Protein AF-A0A931WZ45-F1 (afdb_monomer_lite)

pLDDT: mean 87.91, std 11.82, range [38.56, 97.38]

Foldseek 3Di:
DVVVVVLLVVLLVVLLPQDDDVCLVVLQVQLVCCVVPVDFPQADDPDPPPRGDGHPDGDHPRSVVNNVQCVPPNSSSVSNVRSVVRSVVLVVVLVVDDDDNPVSSVVVVVVVVVPPDDP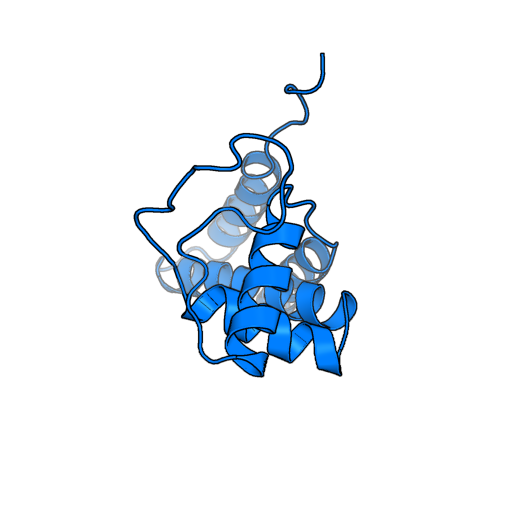PPPD

Structure (mmCIF, N/CA/C/O backbone):
data_AF-A0A931WZ45-F1
#
_entry.id   AF-A0A931WZ45-F1
#
loop_
_atom_site.group_PDB
_atom_site.id
_atom_site.type_symbol
_atom_site.label_atom_id
_atom_site.label_alt_id
_atom_site.label_comp_id
_atom_site.label_asym_id
_atom_site.label_entity_id
_atom_site.label_seq_id
_atom_site.pdbx_PDB_ins_code
_atom_site.Cartn_x
_atom_site.Cartn_y
_atom_site.Cartn_z
_atom_site.occupancy
_atom_site.B_iso_or_equiv
_atom_site.auth_seq_id
_atom_site.auth_comp_id
_atom_site.auth_asym_id
_atom_site.auth_atom_id
_atom_site.pdbx_PDB_model_num
ATOM 1 N N . MET A 1 1 ? -22.647 -7.061 16.551 1.00 80.38 1 MET A N 1
ATOM 2 C CA . MET A 1 1 ? -22.006 -7.680 15.366 1.00 80.38 1 MET A CA 1
ATOM 3 C C . MET A 1 1 ? -22.100 -6.755 14.156 1.00 80.38 1 MET A C 1
ATOM 5 O O . MET A 1 1 ? -21.060 -6.356 13.653 1.00 80.38 1 MET A O 1
ATOM 9 N N . ILE A 1 2 ? -23.307 -6.313 13.780 1.00 92.75 2 ILE A N 1
ATOM 10 C CA . ILE A 1 2 ? -23.542 -5.454 12.604 1.00 92.75 2 ILE A CA 1
ATOM 11 C C . ILE A 1 2 ? -22.763 -4.126 12.627 1.00 92.75 2 ILE A C 1
ATOM 13 O O . ILE A 1 2 ? -22.154 -3.758 11.635 1.00 92.75 2 ILE A O 1
ATOM 17 N N . GLN A 1 3 ? -22.663 -3.464 13.786 1.00 92.31 3 GLN A N 1
ATOM 18 C CA . GLN A 1 3 ? -21.912 -2.207 13.933 1.00 92.31 3 GLN A CA 1
ATOM 19 C C . GLN A 1 3 ? -20.423 -2.351 13.586 1.00 92.31 3 GLN A C 1
ATOM 21 O O . GLN A 1 3 ? -19.854 -1.470 12.959 1.00 92.31 3 GLN A O 1
ATOM 26 N N . LYS A 1 4 ? -19.792 -3.474 13.963 1.00 93.19 4 LYS A N 1
ATOM 27 C CA . LYS A 1 4 ? -18.379 -3.739 13.648 1.00 93.19 4 LYS A CA 1
ATOM 28 C C . LYS A 1 4 ? -18.185 -3.954 12.150 1.00 93.19 4 LYS A C 1
ATOM 30 O O . LYS A 1 4 ? -17.220 -3.457 11.589 1.00 93.19 4 LYS A O 1
ATOM 35 N N . PHE A 1 5 ? -19.116 -4.669 11.520 1.00 95.56 5 PHE A N 1
ATOM 36 C CA . PHE A 1 5 ? -19.101 -4.884 10.079 1.00 95.56 5 PHE A CA 1
ATOM 37 C C . PHE A 1 5 ? -19.230 -3.559 9.318 1.00 95.56 5 PHE A C 1
ATOM 39 O O . PHE A 1 5 ? -18.404 -3.273 8.461 1.00 95.56 5 PHE A O 1
ATOM 46 N N . LEU A 1 6 ? -20.198 -2.716 9.696 1.00 95.94 6 LEU A N 1
ATOM 47 C CA . LEU A 1 6 ? -20.370 -1.386 9.104 1.00 95.94 6 LEU A CA 1
ATOM 48 C C . LEU A 1 6 ? -19.137 -0.499 9.314 1.00 95.94 6 LEU A C 1
ATOM 50 O O . LEU A 1 6 ? -18.712 0.181 8.390 1.00 95.94 6 LEU A O 1
ATOM 54 N N . PHE A 1 7 ? -18.537 -0.542 10.504 1.00 95.94 7 PHE A N 1
ATOM 55 C CA . PHE A 1 7 ? -17.328 0.214 10.823 1.00 95.94 7 PHE A CA 1
ATOM 56 C C . PHE A 1 7 ? -16.133 -0.183 9.942 1.00 95.94 7 PHE A C 1
ATOM 58 O O . PHE A 1 7 ? -15.513 0.685 9.333 1.00 95.94 7 PHE A O 1
ATOM 65 N N . PHE A 1 8 ? -15.826 -1.478 9.815 1.00 96.94 8 PHE A N 1
ATOM 66 C CA . PHE A 1 8 ? -14.728 -1.922 8.947 1.00 96.94 8 PHE A CA 1
ATOM 67 C C . PHE A 1 8 ? -15.046 -1.744 7.459 1.00 96.94 8 PHE A C 1
ATOM 69 O O . PHE A 1 8 ? -14.149 -1.411 6.691 1.00 96.94 8 PHE A O 1
ATOM 76 N N . GLY A 1 9 ? -16.312 -1.896 7.058 1.00 96.88 9 GLY A N 1
ATOM 77 C CA . GLY A 1 9 ? -16.761 -1.581 5.702 1.00 96.88 9 GLY A CA 1
ATOM 78 C C . GLY A 1 9 ? -16.565 -0.104 5.356 1.00 96.88 9 GLY A C 1
ATOM 79 O O . GLY A 1 9 ? -16.106 0.211 4.263 1.00 96.88 9 GLY A O 1
ATOM 80 N N . LEU A 1 10 ? -16.830 0.802 6.302 1.00 95.88 10 LEU A N 1
ATOM 81 C CA . LEU A 1 10 ? -16.571 2.230 6.132 1.00 95.88 10 LEU A CA 1
ATOM 82 C C . LEU A 1 10 ? -15.074 2.519 5.966 1.00 95.88 10 LEU A C 1
ATOM 84 O O . LEU A 1 10 ? -14.706 3.231 5.038 1.00 95.88 10 LEU A O 1
ATOM 88 N N . ILE A 1 11 ? -14.216 1.944 6.818 1.00 95.31 11 ILE A N 1
ATOM 89 C CA . ILE A 1 11 ? -12.753 2.084 6.688 1.00 95.31 11 ILE A CA 1
ATOM 90 C C . ILE A 1 11 ? -12.299 1.601 5.309 1.00 95.31 11 ILE A C 1
ATOM 92 O O . ILE A 1 11 ? -11.579 2.316 4.617 1.00 95.31 11 ILE A O 1
ATOM 96 N N . PHE A 1 12 ? -12.773 0.432 4.879 1.00 96.50 12 PHE A N 1
ATOM 97 C CA . PHE A 1 12 ? -12.445 -0.109 3.567 1.00 96.50 12 PHE A CA 1
ATOM 98 C C . PHE A 1 12 ? -12.830 0.856 2.441 1.00 96.50 12 PHE A C 1
ATOM 100 O O . PHE A 1 12 ? -11.998 1.160 1.596 1.00 96.50 12 PHE A O 1
ATOM 107 N N . VAL A 1 13 ? -14.059 1.383 2.448 1.00 95.25 13 VAL A N 1
ATOM 108 C CA . VAL A 1 13 ? -14.534 2.318 1.414 1.00 95.25 13 VAL A CA 1
ATOM 109 C C . VAL A 1 13 ? -13.732 3.623 1.409 1.00 95.25 13 VAL A C 1
ATOM 111 O O . VAL A 1 13 ? -13.420 4.123 0.333 1.00 95.25 13 VAL A O 1
ATOM 114 N N . ILE A 1 14 ? -13.352 4.154 2.576 1.00 92.75 14 ILE A N 1
ATOM 115 C CA . ILE A 1 14 ? -12.521 5.368 2.672 1.00 92.75 14 ILE A CA 1
ATOM 116 C C . ILE A 1 14 ? -11.150 5.146 2.016 1.00 92.75 14 ILE A C 1
ATOM 118 O O . ILE A 1 14 ? -10.708 5.972 1.220 1.00 92.75 14 ILE A O 1
ATOM 122 N N . PHE A 1 15 ? -10.493 4.020 2.309 1.00 92.38 15 PHE A N 1
ATOM 123 C CA . PHE A 1 15 ? -9.153 3.705 1.789 1.00 92.38 15 PHE A CA 1
ATOM 124 C C . PHE A 1 15 ? -9.152 3.023 0.410 1.00 92.38 15 PHE A C 1
ATOM 126 O O . PHE A 1 15 ? -8.080 2.750 -0.137 1.00 92.38 15 PHE A O 1
ATOM 133 N N . LEU A 1 16 ? -10.335 2.784 -0.167 1.00 93.94 16 LEU A N 1
ATOM 134 C CA . LEU A 1 16 ? -10.523 2.407 -1.571 1.00 93.94 16 LEU A CA 1
ATOM 135 C C . LEU A 1 16 ? -10.387 3.618 -2.510 1.00 93.94 16 LEU A C 1
ATOM 137 O O . LEU A 1 16 ? -10.434 3.484 -3.727 1.00 93.94 16 LEU A O 1
ATOM 141 N N . LEU A 1 17 ? -10.222 4.829 -1.980 1.00 82.69 17 LEU A N 1
ATOM 142 C CA . LEU A 1 17 ? -9.789 5.955 -2.797 1.00 82.69 17 LEU A CA 1
ATOM 143 C C . LEU A 1 17 ? -8.280 5.822 -3.067 1.00 82.69 17 LEU A C 1
ATOM 145 O O . LEU A 1 17 ? -7.523 5.496 -2.149 1.00 82.69 17 LEU A O 1
ATOM 149 N N . PRO A 1 18 ? -7.817 6.019 -4.314 1.00 74.12 18 PRO A N 1
ATOM 150 C CA . PRO A 1 18 ? -6.406 5.870 -4.644 1.00 74.12 18 PRO A CA 1
ATOM 151 C C . PRO A 1 18 ? -5.568 6.907 -3.888 1.00 74.12 18 PRO A C 1
ATOM 153 O O . PRO A 1 18 ? -5.799 8.109 -4.006 1.00 74.12 18 PRO A O 1
ATOM 156 N N . ALA A 1 19 ? -4.587 6.430 -3.121 1.00 71.50 19 ALA A N 1
ATOM 157 C CA . ALA A 1 19 ? -3.611 7.290 -2.471 1.00 71.50 19 ALA A CA 1
ATOM 158 C C . ALA A 1 19 ? -2.649 7.875 -3.515 1.00 71.50 19 ALA A C 1
ATOM 160 O O . ALA A 1 19 ? -2.146 7.161 -4.384 1.00 71.50 19 ALA A O 1
ATOM 161 N N . THR A 1 20 ? -2.386 9.175 -3.418 1.00 78.88 20 THR A N 1
ATOM 162 C CA . THR A 1 20 ? -1.348 9.853 -4.197 1.00 78.88 20 THR A CA 1
ATOM 163 C C . THR A 1 20 ? -0.021 9.736 -3.463 1.00 78.88 20 THR A C 1
ATOM 165 O O . THR A 1 20 ? 0.280 10.544 -2.590 1.00 78.88 20 THR A O 1
ATOM 168 N N . ASP A 1 21 ? 0.752 8.713 -3.808 1.00 81.88 21 ASP A N 1
ATOM 169 C CA . ASP A 1 21 ? 2.142 8.568 -3.378 1.00 81.88 21 ASP A CA 1
ATOM 170 C C . ASP A 1 21 ? 3.064 9.084 -4.503 1.00 81.88 21 ASP A C 1
ATOM 172 O O . ASP A 1 21 ? 3.019 8.540 -5.614 1.00 81.88 21 ASP A O 1
ATOM 176 N N . PRO A 1 22 ? 3.873 10.137 -4.264 1.00 83.62 22 PRO A N 1
ATOM 177 C CA . PRO A 1 22 ? 4.786 10.673 -5.273 1.00 83.62 22 PRO A CA 1
ATOM 178 C C . PRO A 1 22 ? 5.851 9.658 -5.718 1.00 83.62 22 PRO A C 1
ATOM 180 O O . PRO A 1 22 ? 6.286 9.706 -6.871 1.00 83.62 22 PRO A O 1
ATOM 183 N N . ASP A 1 23 ? 6.211 8.698 -4.863 1.00 85.81 23 ASP A N 1
ATOM 184 C CA . ASP A 1 23 ? 7.208 7.666 -5.159 1.00 85.81 23 ASP A CA 1
ATOM 185 C C . ASP A 1 23 ? 6.593 6.406 -5.789 1.00 85.81 23 ASP A C 1
ATOM 187 O O . ASP A 1 23 ? 7.319 5.499 -6.212 1.00 85.81 23 ASP A O 1
ATOM 191 N N . PHE A 1 24 ? 5.264 6.341 -5.933 1.00 89.25 24 PHE A N 1
ATOM 192 C CA . PHE A 1 24 ? 4.568 5.166 -6.467 1.00 89.25 24 PHE A CA 1
ATOM 193 C C . PHE A 1 24 ? 5.131 4.707 -7.818 1.00 89.25 24 PHE A C 1
ATOM 195 O O . PHE A 1 24 ? 5.374 3.517 -8.033 1.00 89.25 24 PHE A O 1
ATOM 202 N N . GLY A 1 25 ? 5.367 5.655 -8.732 1.00 90.25 25 GLY A N 1
ATOM 203 C CA . GLY A 1 25 ? 5.898 5.354 -10.061 1.00 90.25 25 GLY A CA 1
ATOM 204 C C . GLY A 1 25 ? 7.269 4.679 -10.002 1.00 90.25 25 GLY A C 1
ATOM 205 O O . GLY A 1 25 ? 7.530 3.749 -10.768 1.00 90.25 25 GLY A O 1
ATOM 206 N N . TRP A 1 26 ? 8.111 5.093 -9.053 1.00 89.81 26 TRP A N 1
ATOM 207 C CA . TRP A 1 26 ? 9.421 4.495 -8.814 1.00 89.81 26 TRP A CA 1
ATOM 208 C C . TRP A 1 26 ? 9.294 3.047 -8.337 1.00 89.81 26 TRP A C 1
ATOM 210 O O . TRP A 1 26 ? 9.901 2.139 -8.910 1.00 89.81 26 TRP A O 1
ATOM 220 N N . GLN A 1 27 ? 8.449 2.819 -7.329 1.00 91.12 27 GLN A N 1
ATOM 221 C CA . GLN A 1 27 ? 8.216 1.498 -6.741 1.00 91.12 27 GLN A CA 1
ATOM 222 C C . GLN A 1 27 ? 7.631 0.525 -7.775 1.00 91.12 27 GLN A C 1
ATOM 224 O O . GLN A 1 27 ? 8.105 -0.605 -7.908 1.00 91.12 27 GLN A O 1
ATOM 229 N N . LEU A 1 28 ? 6.656 0.974 -8.572 1.00 93.38 28 LEU A N 1
ATOM 230 C CA . LEU A 1 28 ? 6.041 0.157 -9.616 1.00 93.38 28 LEU A CA 1
ATOM 231 C C . LEU A 1 28 ? 7.049 -0.238 -10.704 1.00 93.38 28 LEU A C 1
ATOM 233 O O . LEU A 1 28 ? 7.152 -1.416 -11.054 1.00 93.38 28 LEU A O 1
ATOM 237 N N . ARG A 1 29 ? 7.817 0.730 -11.226 1.00 92.50 29 ARG A N 1
ATOM 238 C CA . ARG A 1 29 ? 8.847 0.469 -12.246 1.00 92.50 29 ARG A CA 1
ATOM 239 C C . ARG A 1 29 ? 9.927 -0.462 -11.731 1.00 92.50 29 ARG A C 1
ATOM 241 O O . ARG A 1 29 ? 10.367 -1.346 -12.465 1.00 92.50 29 ARG A O 1
ATOM 248 N N . CYS A 1 30 ? 10.307 -0.308 -10.468 1.00 92.25 30 CYS A N 1
ATOM 249 C CA . CYS A 1 30 ? 11.287 -1.187 -9.869 1.00 92.25 30 CYS A CA 1
ATOM 250 C C . CYS A 1 30 ? 10.807 -2.644 -9.801 1.00 92.25 30 CYS A C 1
ATOM 252 O O . CYS A 1 30 ? 11.530 -3.558 -10.201 1.00 92.25 30 CYS A O 1
ATOM 254 N N . GLY A 1 31 ? 9.565 -2.868 -9.362 1.00 93.69 31 GLY A N 1
ATOM 255 C CA . GLY A 1 31 ? 8.970 -4.203 -9.328 1.00 93.69 31 GLY A CA 1
ATOM 256 C C . GLY A 1 31 ? 8.909 -4.850 -1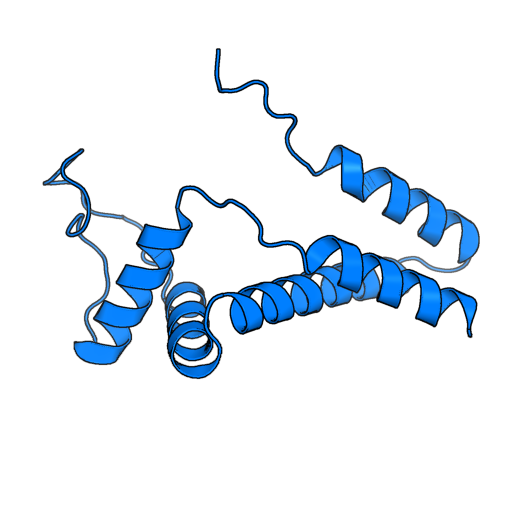0.712 1.00 93.69 31 GLY A C 1
ATOM 257 O O . GLY A 1 31 ? 9.286 -6.009 -10.867 1.00 93.69 31 GLY A O 1
ATOM 258 N N . GLN A 1 32 ? 8.518 -4.082 -11.734 1.00 94.62 32 GLN A N 1
ATOM 259 C CA . GLN A 1 32 ? 8.500 -4.540 -13.128 1.00 94.62 32 GLN A CA 1
ATOM 260 C C . GLN A 1 32 ? 9.899 -4.903 -13.642 1.00 94.62 32 GLN A C 1
ATOM 262 O O . GLN A 1 32 ? 10.076 -5.948 -14.272 1.00 94.62 32 GLN A O 1
ATOM 267 N N . GLN A 1 33 ? 10.912 -4.077 -13.360 1.00 93.06 33 GLN A N 1
ATOM 268 C CA . GLN A 1 33 ? 12.296 -4.383 -13.733 1.00 93.06 33 GLN A CA 1
ATOM 269 C C . GLN A 1 33 ? 12.774 -5.671 -13.058 1.00 93.06 33 GLN A C 1
ATOM 271 O O . GLN A 1 33 ? 13.382 -6.517 -13.713 1.00 93.06 33 GLN A O 1
ATOM 276 N N . PHE A 1 34 ? 12.468 -5.859 -11.774 1.00 93.12 34 PHE A N 1
ATOM 277 C CA . PHE A 1 34 ? 12.841 -7.076 -11.061 1.00 93.12 34 PHE A CA 1
ATOM 278 C C . PHE A 1 34 ? 12.150 -8.316 -11.641 1.00 93.12 34 PHE A C 1
ATOM 280 O O . PHE A 1 34 ? 12.813 -9.317 -11.898 1.00 93.12 34 PHE A O 1
ATOM 287 N N . LEU A 1 35 ? 10.843 -8.252 -11.911 1.00 94.06 35 LEU A N 1
ATOM 288 C CA . LEU A 1 35 ? 10.093 -9.366 -12.505 1.00 94.06 35 LEU A CA 1
ATOM 289 C C . LEU A 1 35 ? 10.597 -9.746 -13.905 1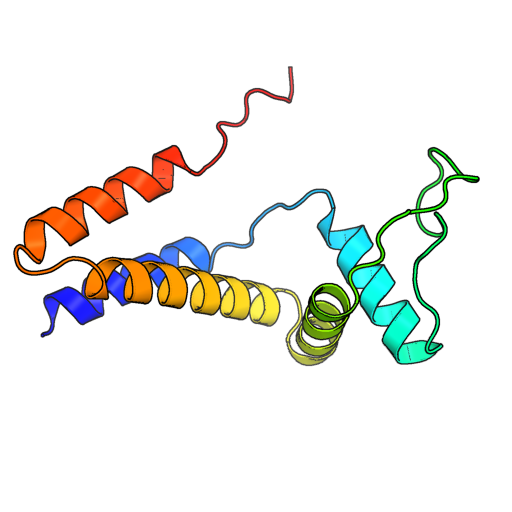.00 94.06 35 LEU A C 1
ATOM 291 O O . LEU A 1 35 ? 10.553 -10.917 -14.272 1.00 94.06 35 LEU A O 1
ATOM 295 N N . THR A 1 36 ? 11.086 -8.773 -14.679 1.00 94.19 36 THR A N 1
ATOM 296 C CA . THR A 1 36 ? 11.562 -8.995 -16.055 1.00 94.19 36 THR A CA 1
ATOM 297 C C . THR A 1 36 ? 13.031 -9.400 -16.142 1.00 94.19 36 THR A C 1
ATOM 299 O O . THR A 1 36 ? 13.390 -10.194 -17.007 1.00 94.19 36 THR A O 1
ATOM 302 N N . THR A 1 37 ? 13.893 -8.871 -15.270 1.00 93.19 37 THR A N 1
ATOM 303 C CA . THR A 1 37 ? 15.357 -9.027 -15.379 1.00 93.19 37 THR A CA 1
ATOM 304 C C . THR A 1 37 ? 15.999 -9.767 -14.206 1.00 93.19 37 THR A C 1
ATOM 306 O O . THR A 1 37 ? 17.161 -10.156 -14.294 1.00 93.19 37 THR A O 1
ATOM 309 N N . GLY A 1 38 ? 15.289 -9.922 -13.085 1.00 89.94 38 GLY A N 1
ATOM 310 C CA . GLY A 1 38 ? 15.842 -10.389 -11.810 1.00 89.94 38 GLY A CA 1
ATOM 311 C C . GLY A 1 38 ? 16.784 -9.390 -11.127 1.00 89.94 38 GLY A C 1
ATOM 312 O O . GLY A 1 38 ? 17.325 -9.690 -10.063 1.00 89.94 38 GLY A O 1
ATOM 313 N N . GLN A 1 39 ? 17.004 -8.208 -11.715 1.00 87.56 39 GLN A N 1
ATOM 314 C CA . GLN A 1 39 ? 17.916 -7.206 -11.175 1.00 87.56 39 GLN A CA 1
ATOM 315 C C . GLN A 1 39 ? 17.227 -6.310 -10.152 1.00 87.56 39 GLN A C 1
ATOM 317 O O . GLN A 1 39 ? 16.098 -5.855 -10.329 1.00 87.56 39 GLN A O 1
ATOM 322 N N . ILE A 1 40 ? 17.962 -6.023 -9.086 1.00 87.00 40 ILE A N 1
ATOM 323 C CA . ILE A 1 40 ? 17.547 -5.133 -8.011 1.00 87.00 40 ILE A CA 1
ATOM 324 C C . ILE A 1 40 ? 17.750 -3.673 -8.446 1.00 87.00 40 ILE A C 1
ATOM 326 O O . ILE A 1 40 ? 18.791 -3.335 -9.013 1.00 87.00 40 ILE A O 1
ATOM 330 N N . CYS A 1 41 ? 16.803 -2.783 -8.134 1.00 86.94 41 CYS A N 1
ATOM 331 C CA . CYS A 1 41 ? 16.903 -1.350 -8.445 1.00 86.94 41 CYS A CA 1
ATOM 332 C C . CYS A 1 41 ? 17.825 -0.621 -7.464 1.00 86.94 41 CYS A C 1
ATOM 334 O O . CYS A 1 41 ? 17.389 0.165 -6.627 1.00 86.94 41 CYS A O 1
ATOM 336 N N . ALA A 1 42 ? 19.118 -0.909 -7.554 1.00 85.94 42 ALA A N 1
ATOM 337 C CA . ALA A 1 42 ? 20.136 -0.262 -6.736 1.00 85.94 42 ALA A CA 1
ATOM 338 C C . ALA A 1 42 ? 20.588 1.090 -7.310 1.00 85.94 42 ALA A C 1
ATOM 340 O O . ALA A 1 42 ? 21.205 1.873 -6.602 1.00 85.94 42 ALA A O 1
ATOM 341 N N . LYS A 1 43 ? 20.299 1.388 -8.583 1.00 86.94 43 LYS A N 1
ATOM 342 C CA . LYS A 1 43 ? 20.747 2.614 -9.260 1.00 86.94 43 LYS A CA 1
ATOM 343 C C . LYS A 1 43 ? 19.567 3.440 -9.738 1.00 86.94 43 LYS A C 1
ATOM 345 O O . LYS A 1 43 ? 18.509 2.895 -10.051 1.00 86.94 43 LYS A O 1
ATOM 350 N N . ASN A 1 44 ? 19.760 4.750 -9.815 1.00 86.19 44 ASN A N 1
ATOM 351 C CA . ASN A 1 44 ? 18.757 5.645 -10.361 1.00 86.19 44 ASN A CA 1
ATOM 352 C C . ASN A 1 44 ? 18.670 5.528 -11.894 1.00 86.19 44 ASN A C 1
ATOM 354 O O . ASN A 1 44 ? 19.443 6.146 -12.618 1.00 86.19 44 ASN A O 1
ATOM 358 N N . THR A 1 45 ? 17.735 4.714 -12.384 1.00 84.75 45 THR A N 1
ATOM 359 C CA . THR A 1 45 ? 17.524 4.471 -13.822 1.00 84.75 45 THR A CA 1
ATOM 360 C C . THR A 1 45 ? 16.275 5.144 -14.389 1.00 84.75 45 THR A C 1
ATOM 362 O O . THR A 1 45 ? 16.158 5.246 -15.609 1.00 84.75 45 THR A O 1
ATOM 365 N N . PHE A 1 46 ? 15.337 5.594 -13.545 1.00 86.56 46 PHE A N 1
ATOM 366 C CA . PHE A 1 46 ? 14.038 6.114 -13.999 1.00 86.56 46 PHE A CA 1
ATOM 367 C C . PHE A 1 46 ? 13.890 7.637 -13.890 1.00 86.56 46 PHE A C 1
ATOM 369 O O . PHE A 1 46 ? 12.904 8.176 -14.389 1.00 86.56 46 PHE A O 1
ATOM 376 N N . SER A 1 47 ? 14.833 8.338 -13.251 1.00 85.12 47 SER A N 1
ATOM 377 C CA . SER A 1 47 ? 14.780 9.790 -13.063 1.00 85.12 47 SER A CA 1
ATOM 378 C C . SER A 1 47 ? 1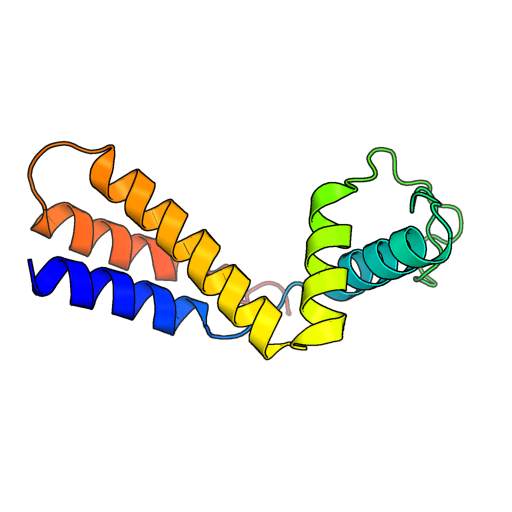5.984 10.479 -13.693 1.00 85.12 47 SER A C 1
ATOM 380 O O . SER A 1 47 ? 17.094 9.954 -13.706 1.00 85.12 47 SER A O 1
ATOM 382 N N . VAL A 1 48 ? 15.756 11.694 -14.197 1.00 87.12 48 VAL A N 1
ATOM 383 C CA . VAL A 1 48 ? 16.813 12.577 -14.717 1.00 87.12 48 VAL A CA 1
ATOM 384 C C . VAL A 1 48 ? 17.565 13.268 -13.573 1.00 87.12 48 VAL A C 1
ATOM 386 O O . VAL A 1 48 ? 18.728 13.641 -13.718 1.00 87.12 48 VAL A O 1
ATOM 389 N N . LEU A 1 49 ? 16.915 13.442 -12.420 1.00 88.00 49 LEU A N 1
ATOM 390 C CA . LEU A 1 49 ? 17.526 14.049 -11.240 1.00 88.00 49 LEU A CA 1
ATOM 391 C C . LEU A 1 49 ? 18.428 13.026 -10.558 1.00 88.00 49 LEU A C 1
ATOM 393 O O . LEU A 1 49 ? 17.993 11.902 -10.353 1.00 88.00 49 LEU A O 1
ATOM 397 N N . LEU A 1 50 ? 19.640 13.424 -10.159 1.00 86.69 50 LEU A N 1
ATOM 398 C CA . LEU A 1 50 ? 20.620 12.568 -9.468 1.00 86.69 50 LEU A CA 1
ATOM 399 C C . LEU A 1 50 ? 20.982 11.272 -10.241 1.00 86.69 50 LEU A C 1
ATOM 401 O O . LEU A 1 50 ? 20.878 10.176 -9.687 1.00 86.69 50 LEU A O 1
ATOM 405 N N . PRO A 1 51 ? 21.444 11.360 -11.503 1.00 84.94 51 PRO A N 1
ATOM 406 C CA . PRO A 1 51 ? 21.609 10.199 -12.391 1.00 84.94 51 PRO A CA 1
ATOM 407 C C . PRO A 1 51 ? 22.642 9.166 -11.905 1.00 84.94 51 PRO A C 1
ATOM 409 O O . PRO A 1 51 ? 22.571 7.999 -12.268 1.00 84.94 51 PRO A O 1
ATOM 412 N N . ASN A 1 52 ? 23.590 9.579 -11.059 1.00 87.19 52 ASN A N 1
ATOM 413 C CA . ASN A 1 52 ? 24.633 8.705 -10.510 1.00 87.19 52 ASN A CA 1
ATOM 414 C C . ASN A 1 52 ? 24.320 8.221 -9.085 1.00 87.19 52 ASN A C 1
ATOM 416 O O . ASN A 1 52 ? 25.209 7.725 -8.397 1.00 87.19 52 ASN A O 1
ATOM 420 N N . TYR A 1 53 ? 23.089 8.420 -8.609 1.00 85.88 53 TYR A N 1
ATOM 421 C CA . TYR A 1 53 ? 22.707 8.028 -7.260 1.00 85.88 53 TYR A CA 1
ATOM 422 C C . TYR A 1 53 ? 22.500 6.516 -7.153 1.00 85.88 53 TYR A C 1
ATOM 424 O O . TYR A 1 53 ? 21.792 5.908 -7.964 1.00 85.88 53 TYR A O 1
ATOM 432 N N . GLU A 1 54 ? 23.102 5.927 -6.122 1.00 85.56 54 GLU A N 1
ATOM 433 C CA . GLU A 1 54 ? 22.924 4.528 -5.753 1.00 85.56 54 GLU A CA 1
ATOM 434 C C . GLU A 1 54 ? 22.119 4.437 -4.453 1.00 85.56 54 GLU A C 1
ATOM 436 O O . GLU A 1 54 ? 22.456 5.042 -3.435 1.00 85.56 54 GLU A O 1
ATOM 441 N N . TRP A 1 55 ? 21.029 3.678 -4.499 1.00 78.81 55 TRP A N 1
ATOM 442 C CA . TRP A 1 55 ? 20.130 3.467 -3.378 1.00 78.81 55 TRP A CA 1
ATOM 443 C C . TRP A 1 55 ? 20.721 2.418 -2.439 1.00 78.81 55 TRP A C 1
ATOM 445 O O . TRP A 1 55 ? 20.863 1.250 -2.799 1.00 78.81 55 TRP A O 1
ATOM 455 N N . ALA A 1 56 ? 21.020 2.825 -1.206 1.00 71.69 56 ALA A N 1
ATOM 456 C CA . ALA A 1 56 ? 21.625 1.949 -0.204 1.00 71.69 56 ALA A CA 1
ATOM 457 C C . ALA A 1 56 ? 20.705 0.800 0.257 1.00 71.69 56 ALA A C 1
ATOM 459 O O . ALA A 1 56 ? 21.194 -0.197 0.787 1.00 71.69 56 ALA A O 1
ATOM 460 N N . TYR A 1 57 ? 19.384 0.928 0.080 1.00 70.25 57 TYR A N 1
ATOM 461 C CA . TYR A 1 57 ? 18.406 -0.032 0.595 1.00 70.25 57 TYR A CA 1
ATOM 462 C C . TYR A 1 57 ? 17.319 -0.376 -0.434 1.00 70.25 57 TYR A C 1
ATOM 464 O O . TYR A 1 57 ? 16.256 0.249 -0.459 1.00 70.25 57 TYR A O 1
ATOM 472 N N . PRO A 1 58 ? 17.554 -1.372 -1.299 1.00 68.06 58 PRO A N 1
ATOM 473 C CA . PRO A 1 58 ? 16.538 -1.817 -2.233 1.00 68.06 58 PRO A CA 1
ATOM 474 C C . PRO A 1 58 ? 15.538 -2.758 -1.547 1.00 68.06 58 PRO A C 1
ATOM 476 O O . PRO A 1 58 ? 15.819 -3.931 -1.296 1.00 68.06 58 PRO A O 1
ATOM 479 N N . ILE A 1 59 ? 14.340 -2.252 -1.254 1.00 70.81 59 ILE A N 1
ATOM 480 C CA . ILE A 1 59 ? 13.216 -3.077 -0.790 1.00 70.81 59 ILE A CA 1
ATOM 481 C C . ILE A 1 59 ? 12.662 -3.846 -1.987 1.00 70.81 59 ILE A C 1
ATOM 483 O O . ILE A 1 59 ? 12.194 -3.237 -2.938 1.00 70.81 59 ILE A O 1
ATOM 487 N N . LEU A 1 60 ? 12.676 -5.180 -1.941 1.00 80.50 60 LEU A N 1
ATOM 488 C CA . LEU A 1 60 ? 12.200 -6.007 -3.060 1.00 80.50 60 LEU A CA 1
ATOM 489 C C . LEU A 1 60 ? 10.740 -6.441 -2.936 1.00 80.50 60 LEU A C 1
ATOM 491 O O . LEU A 1 60 ? 10.012 -6.464 -3.922 1.00 80.50 60 LEU A O 1
ATOM 495 N N . VAL A 1 61 ? 10.292 -6.784 -1.728 1.00 90.38 61 VAL A N 1
ATOM 496 C CA . VAL A 1 61 ? 8.989 -7.442 -1.542 1.00 90.38 61 VAL A CA 1
ATOM 497 C C . VAL A 1 61 ? 7.832 -6.528 -1.942 1.00 90.38 61 VAL A C 1
ATOM 499 O O . VAL A 1 61 ? 6.941 -6.944 -2.678 1.00 90.38 61 VAL A O 1
ATOM 502 N N . TYR A 1 62 ? 7.858 -5.274 -1.491 1.00 90.81 62 TYR A N 1
ATOM 503 C CA . TYR A 1 62 ? 6.787 -4.319 -1.766 1.00 90.81 62 TYR A CA 1
ATOM 504 C C . TYR A 1 62 ? 6.659 -3.976 -3.267 1.00 90.81 62 TYR A C 1
ATOM 506 O O . TYR A 1 62 ? 5.575 -4.199 -3.812 1.00 90.81 62 TYR A O 1
ATOM 514 N N . PRO A 1 63 ? 7.730 -3.560 -3.979 1.00 92.38 63 PRO A N 1
ATOM 515 C CA . PRO A 1 63 ? 7.686 -3.334 -5.428 1.00 92.38 63 PRO A CA 1
ATOM 516 C C . PRO A 1 63 ? 7.162 -4.514 -6.238 1.00 92.38 63 PRO A C 1
ATOM 518 O O . PRO A 1 63 ? 6.361 -4.337 -7.153 1.00 92.38 63 PRO A O 1
ATOM 521 N N . VAL A 1 64 ? 7.592 -5.732 -5.899 1.00 94.31 64 VAL A N 1
ATOM 522 C CA . VAL A 1 64 ? 7.193 -6.941 -6.626 1.00 94.31 64 VAL 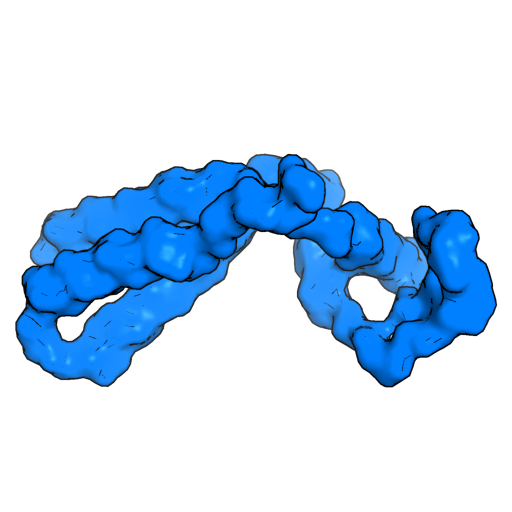A CA 1
ATOM 523 C C . VAL A 1 64 ? 5.702 -7.220 -6.459 1.00 94.31 64 VAL A C 1
ATOM 525 O O . VAL A 1 64 ? 5.016 -7.490 -7.444 1.00 94.31 64 VAL A O 1
ATOM 528 N N . ILE A 1 65 ? 5.175 -7.109 -5.236 1.00 95.31 65 ILE A N 1
ATOM 529 C CA . ILE A 1 65 ? 3.738 -7.277 -4.979 1.00 95.31 65 ILE A CA 1
ATOM 530 C C . ILE A 1 65 ? 2.930 -6.213 -5.731 1.00 95.31 65 ILE A C 1
ATOM 532 O O . ILE A 1 65 ? 1.930 -6.554 -6.367 1.00 95.31 65 ILE A O 1
ATOM 536 N N . LEU A 1 66 ? 3.376 -4.950 -5.706 1.00 94.69 66 LEU A N 1
ATOM 537 C CA . LEU A 1 66 ? 2.733 -3.873 -6.463 1.00 94.69 66 LEU A CA 1
ATOM 538 C C . LEU A 1 66 ? 2.682 -4.193 -7.960 1.00 94.69 66 LEU A C 1
ATOM 540 O O . LEU A 1 66 ? 1.612 -4.115 -8.560 1.00 94.69 66 LEU A O 1
ATOM 544 N N . ALA A 1 67 ? 3.809 -4.585 -8.556 1.00 95.75 67 ALA A N 1
ATOM 545 C CA . ALA A 1 67 ? 3.884 -4.887 -9.982 1.00 95.75 67 ALA A CA 1
ATOM 546 C C . ALA A 1 67 ? 2.959 -6.050 -10.377 1.00 95.75 67 ALA A C 1
ATOM 548 O O . ALA A 1 67 ? 2.171 -5.906 -11.311 1.00 95.75 67 ALA A O 1
ATOM 549 N N . LEU A 1 68 ? 2.962 -7.152 -9.617 1.00 96.94 68 LEU A N 1
ATOM 550 C CA . LEU A 1 68 ? 2.104 -8.315 -9.885 1.00 96.94 68 LEU A CA 1
ATOM 551 C C . LEU A 1 68 ? 0.607 -7.980 -9.845 1.00 96.94 68 LEU A C 1
ATOM 553 O O . LEU A 1 68 ? -0.172 -8.487 -10.655 1.00 96.94 68 LEU A O 1
ATOM 557 N N . ILE A 1 69 ? 0.190 -7.151 -8.887 1.00 97.12 69 ILE A N 1
ATOM 558 C CA . ILE A 1 69 ? -1.213 -6.740 -8.759 1.00 97.12 69 ILE A CA 1
ATOM 559 C C . ILE A 1 69 ? -1.572 -5.762 -9.872 1.00 97.12 69 ILE A C 1
ATOM 561 O O . ILE A 1 69 ? -2.628 -5.906 -10.491 1.00 97.12 69 ILE A O 1
ATOM 565 N N . PHE A 1 70 ? -0.694 -4.802 -10.157 1.00 96.06 70 PHE A N 1
ATOM 566 C CA . PHE A 1 70 ? -0.920 -3.806 -11.195 1.00 96.06 70 PHE A CA 1
ATOM 567 C C . PHE A 1 70 ? -1.057 -4.437 -12.585 1.00 96.06 70 PHE A C 1
ATOM 569 O O . PHE A 1 70 ? -1.973 -4.080 -13.321 1.00 96.06 70 PHE A O 1
ATOM 576 N N . GLU A 1 71 ? -0.218 -5.414 -12.931 1.00 96.19 71 GLU A N 1
ATOM 577 C CA . GLU A 1 71 ? -0.278 -6.104 -14.229 1.00 96.19 71 GLU A CA 1
ATOM 578 C C . GLU A 1 71 ? -1.607 -6.835 -14.466 1.00 96.19 71 GLU A C 1
ATOM 580 O O . GLU A 1 71 ? -2.053 -6.948 -15.606 1.00 96.19 71 GLU A O 1
ATOM 585 N N . ARG A 1 72 ? -2.259 -7.319 -13.401 1.00 96.88 72 ARG A N 1
ATOM 586 C CA . ARG A 1 72 ? -3.507 -8.096 -13.503 1.00 96.88 72 ARG A CA 1
ATOM 587 C C . ARG A 1 72 ? -4.771 -7.271 -13.292 1.00 96.88 72 ARG A C 1
ATOM 589 O O . ARG A 1 72 ? -5.798 -7.566 -13.894 1.00 96.88 72 ARG A O 1
ATOM 596 N N . PHE A 1 73 ? -4.714 -6.275 -12.414 1.00 96.38 73 PHE A N 1
ATOM 597 C CA . PHE A 1 73 ? -5.893 -5.573 -11.898 1.00 96.38 73 PHE A CA 1
ATOM 598 C C . PHE A 1 73 ? -5.788 -4.043 -11.999 1.00 96.38 73 PHE A C 1
ATOM 600 O O . PHE A 1 73 ? -6.723 -3.332 -11.622 1.00 96.38 73 PHE A O 1
ATOM 607 N N . GLY A 1 74 ? -4.661 -3.520 -12.490 1.00 94.38 74 GLY A N 1
ATOM 608 C CA . GLY A 1 74 ? -4.405 -2.090 -12.628 1.00 94.38 74 GLY A CA 1
ATOM 609 C C . GLY A 1 74 ? -4.508 -1.325 -11.307 1.00 94.38 74 GLY A C 1
ATOM 610 O O . GLY A 1 74 ? -4.333 -1.870 -10.215 1.00 94.38 74 GLY A O 1
ATOM 611 N N . PHE A 1 75 ? -4.831 -0.035 -11.407 1.00 92.25 75 PHE A N 1
ATOM 612 C CA . PHE A 1 75 ? -4.990 0.847 -10.247 1.00 92.25 75 PHE A CA 1
ATOM 613 C C . PHE A 1 75 ? -6.112 0.415 -9.296 1.00 92.25 75 PHE A C 1
ATOM 615 O O . PHE A 1 75 ? -5.986 0.599 -8.087 1.00 92.25 75 PHE A O 1
ATOM 622 N N . TRP A 1 76 ? -7.177 -0.208 -9.810 1.00 93.62 76 TRP A N 1
ATOM 623 C CA . TRP A 1 76 ? -8.263 -0.728 -8.978 1.00 93.62 76 TRP A CA 1
ATOM 624 C C . TRP A 1 76 ? -7.786 -1.838 -8.045 1.00 93.62 76 TRP A C 1
ATOM 626 O O . TRP A 1 76 ? -8.130 -1.832 -6.865 1.00 93.62 76 TRP A O 1
ATOM 636 N N . GLY A 1 77 ? -6.950 -2.756 -8.539 1.00 94.62 77 GLY A N 1
ATOM 637 C CA . GLY A 1 77 ? -6.371 -3.806 -7.701 1.00 94.62 77 GLY A CA 1
ATOM 638 C C . GLY A 1 77 ? -5.452 -3.261 -6.618 1.00 94.62 77 GLY A C 1
ATOM 639 O O . GLY A 1 77 ? -5.513 -3.709 -5.476 1.00 94.62 77 GLY A O 1
ATOM 640 N N . LEU A 1 78 ? -4.634 -2.264 -6.955 1.00 93.94 78 LEU A N 1
ATOM 641 C CA . LEU A 1 78 ? -3.756 -1.608 -5.985 1.00 93.94 78 LEU A CA 1
ATOM 642 C C . LEU A 1 78 ? -4.543 -0.874 -4.903 1.00 93.94 78 LEU A C 1
ATOM 644 O O . LEU A 1 78 ? -4.231 -0.985 -3.720 1.00 93.94 78 LEU A O 1
ATOM 648 N N . SER A 1 79 ? -5.592 -0.164 -5.304 1.00 94.12 79 SER A N 1
ATOM 649 C CA . SER A 1 79 ? -6.469 0.535 -4.378 1.00 94.12 79 SER A CA 1
ATOM 650 C C . SER A 1 79 ? -7.222 -0.436 -3.460 1.00 94.12 79 SER A C 1
ATOM 652 O O . SER A 1 79 ? -7.259 -0.240 -2.246 1.00 94.12 79 SER A O 1
ATOM 654 N N . ALA A 1 80 ? -7.730 -1.546 -4.004 1.00 95.38 80 ALA A N 1
ATOM 655 C CA . ALA A 1 80 ? -8.344 -2.601 -3.205 1.00 95.38 80 ALA A CA 1
ATOM 656 C C . ALA A 1 80 ? -7.342 -3.245 -2.233 1.00 95.38 80 ALA A C 1
ATOM 658 O O . ALA A 1 80 ? -7.683 -3.466 -1.071 1.00 95.38 80 ALA A O 1
ATOM 659 N N . LEU A 1 81 ? -6.100 -3.505 -2.664 1.00 94.44 81 LEU A N 1
ATOM 660 C CA . LEU A 1 81 ? -5.043 -4.007 -1.781 1.00 94.44 81 LEU A CA 1
ATOM 661 C C . LEU A 1 81 ? -4.765 -3.022 -0.640 1.00 94.44 81 LEU A C 1
ATOM 663 O O . LEU A 1 81 ? -4.713 -3.440 0.515 1.00 94.44 81 LEU A O 1
ATOM 667 N N . ASN A 1 82 ? -4.618 -1.733 -0.949 1.00 93.25 82 ASN A N 1
ATOM 668 C CA . ASN A 1 82 ? -4.425 -0.686 0.051 1.00 93.25 82 ASN A CA 1
ATOM 669 C C . ASN A 1 82 ? -5.569 -0.684 1.075 1.00 93.25 82 ASN A C 1
ATOM 671 O O . ASN A 1 82 ? -5.332 -0.792 2.278 1.00 93.25 82 ASN A O 1
ATOM 675 N N . ALA A 1 83 ? -6.815 -0.666 0.597 1.00 95.38 83 ALA A N 1
ATOM 676 C CA . ALA A 1 83 ? -7.998 -0.715 1.447 1.00 95.38 83 ALA A CA 1
ATOM 677 C C . ALA A 1 83 ? -8.012 -1.957 2.352 1.00 95.38 83 ALA A C 1
ATOM 679 O O . ALA A 1 83 ? -8.319 -1.849 3.542 1.00 95.38 83 ALA A O 1
ATOM 680 N N . LEU A 1 84 ? -7.635 -3.129 1.826 1.00 96.56 84 LEU A N 1
ATOM 681 C CA . LEU A 1 84 ? -7.525 -4.367 2.603 1.00 96.56 84 LEU A CA 1
ATOM 682 C C . LEU A 1 84 ? -6.443 -4.281 3.683 1.00 96.56 84 LEU A C 1
ATOM 684 O O . LEU A 1 84 ? -6.721 -4.602 4.839 1.00 96.56 84 LEU A O 1
ATOM 688 N N . VAL A 1 85 ? -5.231 -3.847 3.328 1.00 95.31 85 VAL A N 1
ATOM 689 C CA . VAL A 1 85 ? -4.092 -3.753 4.256 1.00 95.31 85 VAL A CA 1
ATOM 690 C C . VAL A 1 85 ? -4.399 -2.774 5.386 1.00 95.31 85 VAL A C 1
ATOM 692 O O . VAL A 1 85 ? -4.226 -3.115 6.558 1.00 95.31 85 VAL A O 1
ATOM 695 N N . ILE A 1 86 ? -4.924 -1.592 5.061 1.00 94.06 86 ILE A N 1
ATOM 696 C CA . ILE A 1 86 ? -5.285 -0.590 6.065 1.00 94.06 86 ILE A CA 1
ATOM 697 C C . ILE A 1 86 ? -6.433 -1.094 6.943 1.00 94.06 86 ILE A C 1
ATOM 699 O O . ILE A 1 86 ? -6.334 -1.048 8.169 1.00 94.06 86 ILE A O 1
ATOM 703 N N . THR A 1 87 ? -7.493 -1.660 6.359 1.00 96.75 87 THR A N 1
ATOM 704 C CA . THR A 1 87 ? -8.604 -2.224 7.147 1.00 96.75 87 THR A CA 1
ATOM 705 C C . THR A 1 87 ? -8.118 -3.332 8.082 1.00 96.75 87 THR A C 1
ATOM 707 O O . THR A 1 87 ? -8.536 -3.380 9.240 1.00 96.75 87 THR A O 1
ATOM 710 N N . ALA A 1 88 ? -7.197 -4.187 7.628 1.00 97.38 88 ALA A N 1
ATOM 711 C CA . ALA A 1 88 ? -6.586 -5.225 8.452 1.00 97.38 88 ALA A CA 1
ATOM 712 C C . ALA A 1 88 ? -5.757 -4.639 9.606 1.00 97.38 88 ALA A C 1
ATOM 714 O O . ALA A 1 88 ? -5.873 -5.117 10.735 1.00 97.38 88 ALA A O 1
ATOM 715 N N . ALA A 1 89 ? -4.986 -3.574 9.368 1.00 96.00 89 ALA A N 1
ATOM 716 C CA . ALA A 1 89 ? -4.238 -2.875 10.414 1.00 96.00 89 ALA A CA 1
ATOM 717 C C . ALA A 1 89 ? -5.172 -2.261 11.473 1.00 96.00 89 ALA A C 1
ATOM 719 O O . ALA A 1 89 ? -4.981 -2.468 12.673 1.00 96.00 89 ALA A O 1
ATOM 720 N N . TYR A 1 90 ? -6.244 -1.584 11.050 1.00 95.19 90 TYR A N 1
ATOM 721 C CA . TYR A 1 90 ? -7.258 -1.045 11.963 1.00 95.19 90 TYR A CA 1
ATOM 722 C C . TYR A 1 90 ? -7.997 -2.149 12.725 1.00 95.19 90 TYR A C 1
ATOM 724 O O . TYR A 1 90 ? -8.272 -2.004 13.918 1.00 95.19 90 TYR A O 1
ATOM 732 N N . ALA A 1 91 ? -8.295 -3.274 12.072 1.00 96.06 91 ALA A N 1
ATOM 733 C CA . ALA A 1 91 ? -8.864 -4.440 12.734 1.00 96.06 91 ALA A CA 1
ATOM 734 C C . ALA A 1 91 ? -7.905 -5.001 13.788 1.00 96.06 91 ALA A C 1
ATOM 736 O O . ALA A 1 91 ? -8.332 -5.270 14.911 1.00 96.06 91 ALA A O 1
ATOM 737 N N . PHE A 1 92 ? -6.618 -5.129 13.476 1.00 96.62 92 PHE A N 1
ATOM 738 C CA . PHE A 1 92 ? -5.603 -5.573 14.427 1.00 96.62 92 PHE A CA 1
ATOM 739 C C . PHE A 1 92 ? -5.527 -4.649 15.653 1.00 96.62 92 PHE A C 1
ATOM 741 O O . PHE A 1 92 ? -5.617 -5.122 16.790 1.00 96.62 92 PHE A O 1
ATOM 748 N N . LEU A 1 93 ? -5.471 -3.330 15.445 1.00 94.44 93 LEU A N 1
ATOM 749 C CA . LEU A 1 93 ? -5.483 -2.343 16.533 1.00 94.44 93 LEU A CA 1
ATOM 750 C C . LEU A 1 93 ? -6.760 -2.432 17.379 1.00 94.44 93 LEU A C 1
ATOM 752 O O . LEU A 1 93 ? -6.698 -2.464 18.610 1.00 94.44 93 LEU A O 1
ATOM 756 N N . PHE A 1 94 ? -7.924 -2.546 16.734 1.00 95.06 94 PHE A N 1
ATOM 757 C CA . PHE A 1 94 ? -9.213 -2.659 17.415 1.00 95.06 94 PHE A CA 1
ATOM 758 C C . PHE A 1 94 ? -9.286 -3.875 18.356 1.00 95.06 94 PHE A C 1
ATOM 760 O O . PHE A 1 94 ? -9.839 -3.773 19.458 1.00 95.06 94 PHE A O 1
ATOM 767 N N . HIS A 1 95 ? -8.733 -5.018 17.933 1.00 94.56 95 HIS A N 1
ATOM 768 C CA . HIS A 1 95 ? -8.719 -6.257 18.720 1.00 94.56 95 HIS A CA 1
ATOM 769 C C . HIS A 1 95 ? -7.601 -6.298 19.770 1.00 94.56 95 HIS A C 1
ATOM 771 O O . HIS A 1 95 ? -7.731 -7.022 20.756 1.00 94.56 95 HIS A O 1
ATOM 777 N N . SER A 1 96 ? -6.543 -5.504 19.598 1.00 94.50 96 SER A N 1
ATOM 778 C CA . SER A 1 96 ? -5.431 -5.415 20.555 1.00 94.50 96 SER A CA 1
ATOM 779 C C . SER A 1 96 ? -5.821 -4.690 21.848 1.00 94.50 96 SER A C 1
ATOM 781 O O . SER A 1 96 ? -5.301 -4.986 22.922 1.00 94.50 96 SER A O 1
ATOM 783 N N . ILE A 1 97 ? -6.778 -3.762 21.775 1.00 92.25 97 ILE A N 1
ATOM 784 C CA . ILE A 1 97 ? -7.308 -3.045 22.941 1.00 92.25 97 ILE A CA 1
ATOM 785 C C . ILE A 1 97 ? -8.473 -3.858 23.534 1.00 92.25 97 ILE A C 1
ATOM 787 O O . ILE A 1 97 ? -9.340 -4.332 22.800 1.00 92.25 97 ILE A O 1
ATOM 791 N N . LYS A 1 98 ? -8.556 -4.011 24.862 1.00 91.94 98 LYS A N 1
ATOM 792 C CA . LYS A 1 98 ? -9.655 -4.738 25.540 1.00 91.94 98 LYS A CA 1
ATOM 793 C C . LYS A 1 98 ? -10.829 -3.815 25.907 1.00 91.94 98 LYS A C 1
ATOM 795 O O . LYS A 1 98 ? -10.618 -2.650 26.216 1.00 91.94 98 LYS A O 1
ATOM 800 N N . ASN A 1 99 ? -12.056 -4.360 25.909 1.00 90.19 99 ASN A N 1
ATOM 801 C CA . ASN A 1 99 ? -13.324 -3.696 26.298 1.00 90.19 99 ASN A CA 1
ATOM 802 C C . ASN A 1 99 ? -13.661 -2.417 25.501 1.00 90.19 99 ASN A C 1
ATOM 804 O O . ASN A 1 99 ? -12.934 -2.085 24.583 1.00 90.19 99 ASN A O 1
ATOM 808 N N . ASN A 1 100 ? -14.781 -1.731 25.764 1.00 89.50 100 ASN A N 1
ATOM 809 C CA . ASN A 1 100 ? -15.072 -0.388 25.212 1.00 89.50 100 ASN A CA 1
ATOM 810 C C . ASN A 1 100 ? -15.078 -0.267 23.670 1.00 89.50 100 ASN A C 1
ATOM 812 O O . ASN A 1 100 ? -14.389 0.562 23.077 1.00 89.50 100 ASN A O 1
ATOM 816 N N . ASN A 1 101 ? -15.876 -1.106 22.996 1.00 92.56 101 ASN A N 1
ATOM 817 C CA . ASN A 1 101 ? -15.936 -1.149 21.526 1.00 92.56 101 ASN A CA 1
ATOM 818 C C . ASN A 1 101 ? -16.326 0.193 20.885 1.00 92.56 101 ASN A C 1
ATOM 820 O O . ASN A 1 101 ? -15.767 0.546 19.852 1.00 92.56 101 ASN A O 1
ATOM 824 N N . PHE A 1 102 ? -17.273 0.923 21.478 1.00 92.75 102 PHE A N 1
ATOM 825 C CA . PHE A 1 102 ? -17.763 2.179 20.911 1.00 92.75 102 PHE A CA 1
ATOM 826 C C . PHE A 1 102 ? -16.686 3.269 20.940 1.00 92.75 102 PHE A C 1
ATOM 828 O O . PHE A 1 102 ? -16.412 3.890 19.918 1.00 92.75 102 PHE A O 1
ATOM 835 N N . GLN A 1 103 ? -16.003 3.434 22.077 1.00 94.06 103 GLN A N 1
ATOM 836 C CA . GLN A 1 103 ? -14.927 4.413 22.232 1.00 94.06 103 GLN A CA 1
ATOM 837 C C . GLN A 1 103 ? -13.774 4.143 21.260 1.00 94.06 103 GLN A C 1
ATOM 839 O O . GLN A 1 103 ? -13.250 5.083 20.672 1.00 94.06 103 GLN A O 1
ATOM 844 N N . LYS A 1 104 ? -13.421 2.869 21.026 1.00 94.06 104 LYS A N 1
ATOM 845 C CA . LYS A 1 104 ? -12.414 2.507 20.014 1.00 94.06 104 LYS A CA 1
ATOM 846 C C . LYS A 1 104 ? -12.824 2.917 18.612 1.00 94.06 104 LYS A C 1
ATOM 848 O O . LYS A 1 104 ? -11.991 3.440 17.887 1.00 94.06 104 LYS A O 1
ATOM 853 N N . MET A 1 105 ? -14.074 2.654 18.224 1.00 94.00 105 MET A N 1
ATOM 854 C CA . MET A 1 105 ? -14.563 3.021 16.892 1.00 94.00 105 MET A CA 1
ATOM 855 C C . MET A 1 105 ? -14.466 4.529 16.692 1.00 94.00 105 MET A C 1
ATOM 857 O O . MET A 1 105 ? -13.896 4.971 15.703 1.00 94.00 105 MET A O 1
ATOM 861 N N . VAL A 1 106 ? -14.951 5.308 17.662 1.00 93.62 106 VAL A N 1
ATOM 862 C CA . VAL A 1 106 ? -14.887 6.774 17.615 1.00 93.62 106 VAL A CA 1
ATOM 863 C C . VAL A 1 106 ? -13.439 7.258 17.546 1.00 93.62 106 VAL A C 1
ATOM 865 O O . VAL A 1 106 ? -13.105 8.044 16.667 1.00 93.62 106 VAL A O 1
ATOM 868 N N . PHE A 1 107 ? -12.564 6.751 18.418 1.00 93.44 107 PHE A N 1
ATOM 869 C CA . PHE A 1 107 ? -11.153 7.132 18.437 1.00 93.44 107 PHE A CA 1
ATOM 870 C C . PHE A 1 107 ? -10.456 6.830 17.104 1.00 93.44 107 PHE A C 1
ATOM 872 O O . PHE A 1 107 ? -9.808 7.702 16.536 1.00 93.44 107 PHE A O 1
ATOM 879 N N . LEU A 1 108 ? -10.635 5.622 16.565 1.00 92.81 108 LEU A N 1
ATOM 880 C CA . LEU A 1 108 ? -10.024 5.221 15.298 1.00 92.81 108 LEU A CA 1
ATOM 881 C C . LEU A 1 108 ? -10.558 6.032 14.108 1.00 92.81 108 LEU A C 1
ATOM 883 O O . LEU A 1 108 ? -9.778 6.352 13.219 1.00 92.81 108 LEU A O 1
ATOM 887 N N . LEU A 1 109 ? -11.841 6.420 14.097 1.00 92.31 109 LEU A N 1
ATOM 888 C CA . LEU A 1 109 ? -12.370 7.318 13.058 1.00 92.31 109 LEU A CA 1
ATOM 889 C C . LEU A 1 109 ? -11.755 8.714 13.125 1.00 92.31 109 LEU A C 1
ATOM 891 O O . LEU A 1 109 ? -11.555 9.324 12.083 1.00 92.31 109 LEU A O 1
ATOM 895 N N . ILE A 1 110 ? -11.452 9.214 14.325 1.00 91.88 110 ILE A N 1
ATOM 896 C CA . ILE A 1 110 ? -10.811 10.524 14.510 1.00 91.88 110 ILE A CA 1
ATOM 897 C C . ILE A 1 110 ? -9.351 10.496 14.041 1.00 91.88 110 ILE A C 1
ATOM 899 O O . ILE A 1 110 ? -8.861 11.490 13.513 1.00 91.88 110 ILE A O 1
ATOM 903 N N . VAL A 1 111 ? -8.655 9.366 14.191 1.00 90.00 111 VAL A N 1
ATOM 904 C CA . VAL A 1 111 ? -7.254 9.227 13.758 1.00 90.00 111 VAL A CA 1
ATOM 905 C C . VAL A 1 111 ? -7.108 9.309 12.234 1.00 90.00 111 VAL A C 1
ATOM 907 O O . VAL A 1 111 ? -6.134 9.883 11.760 1.00 90.00 111 VAL A O 1
ATOM 910 N N . ILE A 1 112 ? -8.074 8.803 11.461 1.00 87.50 112 ILE A N 1
ATOM 911 C CA . ILE A 1 112 ? -8.020 8.796 9.987 1.00 87.50 112 ILE A CA 1
ATOM 912 C C . ILE A 1 112 ? -7.761 10.197 9.391 1.00 87.50 112 ILE A C 1
ATOM 914 O O . ILE A 1 112 ? -6.743 10.360 8.718 1.00 87.50 112 ILE A O 1
ATOM 918 N N . PRO A 1 113 ? -8.589 11.233 9.636 1.00 84.31 113 PRO A N 1
ATOM 919 C CA . PRO A 1 113 ? -8.345 12.566 9.085 1.00 84.31 113 PRO A CA 1
ATOM 920 C C . PRO A 1 113 ? -7.097 13.245 9.662 1.00 84.31 113 PRO A C 1
ATOM 922 O O . PRO A 1 113 ? -6.541 14.115 9.007 1.00 84.31 113 PRO A O 1
ATOM 925 N N . LEU A 1 114 ? -6.641 12.861 10.860 1.00 83.81 114 LEU A N 1
ATOM 926 C CA . LEU A 1 114 ? -5.386 13.365 11.431 1.00 83.81 114 LEU A CA 1
ATOM 927 C C . LEU A 1 114 ? -4.148 12.739 10.776 1.00 83.81 114 LEU A C 1
ATOM 929 O O . LEU A 1 114 ? -3.073 13.324 10.832 1.00 83.81 114 LEU A O 1
ATOM 933 N N . SER A 1 115 ? -4.296 11.547 10.193 1.00 76.38 115 SER A N 1
ATOM 934 C CA . SER A 1 115 ? -3.220 10.833 9.499 1.00 76.38 115 SER A CA 1
ATOM 935 C C . SER A 1 115 ? -3.053 11.242 8.038 1.00 76.38 115 SER A C 1
ATOM 937 O O . SER A 1 115 ? -2.021 10.949 7.444 1.00 76.38 115 SER A O 1
ATOM 939 N N . TRP A 1 116 ? -4.054 11.903 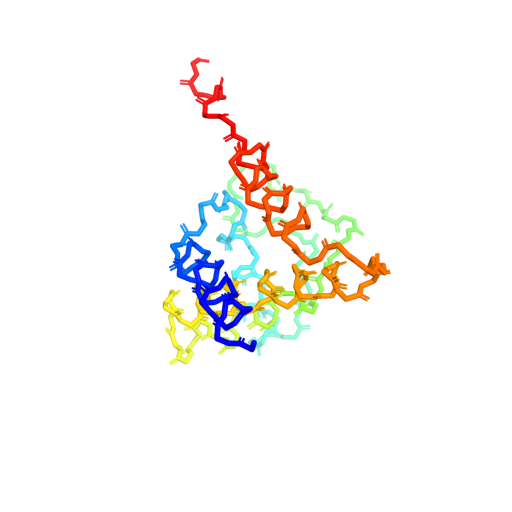7.451 1.00 73.69 116 TRP A N 1
ATOM 940 C CA . TRP A 1 116 ? -3.886 12.518 6.143 1.00 73.69 116 TRP A CA 1
ATOM 941 C C . TRP A 1 116 ? -3.069 13.793 6.321 1.00 73.69 116 TRP A C 1
ATOM 943 O O . TRP A 1 116 ? -3.558 14.765 6.897 1.00 73.69 116 TRP A O 1
ATOM 953 N N . ASP A 1 117 ? -1.827 13.777 5.836 1.00 62.69 117 ASP A N 1
ATOM 954 C CA . ASP A 1 117 ? -1.006 14.979 5.758 1.00 62.69 117 ASP A CA 1
ATOM 955 C C . ASP A 1 117 ? -1.804 16.071 5.034 1.00 62.69 117 ASP A C 1
ATOM 957 O O . ASP A 1 117 ? -2.208 15.924 3.877 1.00 62.69 117 ASP A O 1
ATOM 961 N N . TYR A 1 118 ? -2.087 17.164 5.745 1.00 51.47 118 TYR A N 1
ATOM 962 C CA . TYR A 1 118 ? -2.705 18.338 5.143 1.00 51.47 118 TYR A CA 1
ATOM 963 C C . TYR A 1 118 ? -1.834 18.821 3.968 1.00 51.47 118 TYR A C 1
ATOM 965 O O . TYR A 1 118 ? -0.605 18.830 4.081 1.00 51.47 118 TYR A O 1
ATOM 973 N N . PRO A 1 119 ? -2.433 19.290 2.858 1.00 49.41 119 PRO A N 1
ATOM 974 C CA . PRO A 1 119 ? -1.718 19.681 1.646 1.00 49.41 119 PRO A CA 1
ATOM 975 C C . PRO A 1 119 ? -1.052 21.063 1.795 1.00 49.41 119 PRO A C 1
ATOM 977 O O . PRO A 1 119 ? -1.324 21.977 1.025 1.00 49.41 119 PRO A O 1
ATOM 980 N N . PHE A 1 120 ? -0.187 21.250 2.794 1.00 43.78 120 PHE A N 1
ATOM 981 C CA . PHE A 1 120 ? 0.540 22.509 3.014 1.00 43.78 120 PHE A CA 1
ATOM 982 C C . PHE A 1 120 ? 1.918 22.565 2.334 1.00 43.78 120 PHE A C 1
ATOM 984 O O . PHE A 1 120 ? 2.625 23.551 2.498 1.00 43.78 120 PHE A O 1
ATOM 991 N N . TYR A 1 121 ? 2.299 21.564 1.532 1.00 45.94 121 TYR A N 1
ATOM 992 C CA . TYR A 1 121 ? 3.620 21.513 0.882 1.00 45.94 121 TYR A CA 1
ATOM 993 C C . TYR A 1 121 ? 3.648 21.949 -0.596 1.00 45.94 121 TYR A C 1
ATOM 995 O O . TYR A 1 121 ? 4.642 21.724 -1.280 1.00 45.94 121 TYR A O 1
ATOM 1003 N N . TYR A 1 122 ? 2.597 22.617 -1.083 1.00 45.28 122 TYR A N 1
ATOM 1004 C CA . TYR A 1 122 ? 2.574 23.243 -2.415 1.00 45.28 122 TYR A CA 1
ATOM 1005 C C . TYR A 1 122 ? 2.235 24.744 -2.348 1.00 45.28 122 TYR A C 1
ATOM 1007 O O . TYR A 1 122 ? 1.290 25.199 -2.996 1.00 45.28 122 TYR A O 1
ATOM 1015 N N . GLN A 1 123 ? 2.992 25.511 -1.556 1.00 38.56 123 GLN A N 1
ATOM 1016 C CA . GLN A 1 123 ? 3.119 26.969 -1.706 1.00 38.56 123 GLN A CA 1
ATOM 1017 C C . GLN A 1 123 ? 4.583 27.342 -1.905 1.00 38.56 123 GLN A C 1
ATOM 1019 O O . GLN A 1 123 ? 5.426 26.785 -1.167 1.00 38.56 123 GLN A O 1
#

Secondary structure (DSSP, 8-state):
-HHHHHHHHHHHHHHTSPP--TTHHHHHHHHHHHHHH-----B--S-SSSTT-B-S----HHHHHHHHHHHHHHHHHHHHHHHHHHHHHHHHHHHHS-S-HHHHHHHHHHHHHHHS--S-S--

Radius of gyration: 18.21 Å; chains: 1; bounding box: 48×37×42 Å

Sequence (123 aa):
MIQKFLFFGLIFVIFLLPATDPDFGWQLRCGQQFLTTGQICAKNTFSVLLPNYEWAYPILVYPVILALIFERFGFWGLSALNALVITAAYAFLFHSIKNNNFQKMVFLLIVIPLSWDYPFYYQ